Protein AF-A0A966M908-F1 (afdb_monomer_lite)

Radius of gyration: 26.31 Å; chains: 1; bounding box: 52×40×68 Å

Structure (mmCIF, N/CA/C/O backbone):
data_AF-A0A966M908-F1
#
_entry.id   AF-A0A966M908-F1
#
loop_
_atom_site.group_PDB
_atom_site.id
_atom_site.type_symbol
_atom_site.label_atom_id
_atom_site.label_alt_id
_atom_site.label_comp_id
_atom_site.label_asym_id
_atom_site.label_entity_id
_atom_site.label_seq_id
_atom_site.pdbx_PDB_ins_code
_atom_site.Cartn_x
_atom_site.Cartn_y
_atom_site.Cartn_z
_atom_site.occupancy
_atom_site.B_iso_or_equiv
_atom_site.auth_seq_id
_atom_site.auth_comp_id
_atom_site.auth_asym_id
_atom_site.auth_atom_id
_atom_site.pdbx_PDB_model_num
ATOM 1 N N . MET A 1 1 ? -25.553 16.121 -16.308 1.00 61.22 1 MET A N 1
ATOM 2 C CA . MET A 1 1 ? -24.655 15.000 -16.681 1.00 61.22 1 MET A CA 1
ATOM 3 C C . MET A 1 1 ? -23.732 15.288 -17.872 1.00 61.22 1 MET A C 1
ATOM 5 O O . MET A 1 1 ? -22.557 14.989 -17.756 1.00 61.22 1 MET A O 1
ATOM 9 N N . ARG A 1 2 ? -24.171 15.900 -18.988 1.00 63.06 2 ARG A N 1
ATOM 10 C CA . ARG A 1 2 ? -23.284 16.129 -20.159 1.00 63.06 2 ARG A CA 1
ATOM 11 C C . ARG A 1 2 ? -22.089 17.076 -19.930 1.00 63.06 2 ARG A C 1
ATOM 13 O O . ARG A 1 2 ? -21.052 16.879 -20.547 1.00 63.06 2 ARG A O 1
ATOM 20 N N . ARG A 1 3 ? -22.204 18.073 -19.040 1.00 75.62 3 ARG A N 1
ATOM 21 C CA . ARG A 1 3 ? -21.141 19.079 -18.816 1.00 75.62 3 ARG A CA 1
ATOM 22 C C . ARG A 1 3 ? -19.893 18.535 -18.104 1.00 75.62 3 ARG A C 1
ATOM 24 O O . ARG A 1 3 ? -18.818 19.078 -18.304 1.00 75.62 3 ARG A O 1
ATOM 31 N N . SER A 1 4 ? -20.019 17.471 -17.308 1.00 82.75 4 SER A N 1
ATOM 32 C CA . SER A 1 4 ? -18.897 16.880 -16.560 1.00 82.75 4 SER A CA 1
ATOM 33 C C . SER A 1 4 ? -18.227 15.707 -17.278 1.00 82.75 4 SER A C 1
ATOM 35 O O . SER A 1 4 ? -17.104 15.354 -16.941 1.00 82.75 4 SER A O 1
ATOM 37 N N . PHE A 1 5 ? -18.871 15.128 -18.293 1.00 91.12 5 PHE A N 1
ATOM 38 C CA . PHE A 1 5 ? -18.370 13.939 -18.985 1.00 91.12 5 PHE A CA 1
ATOM 39 C C . PHE A 1 5 ? -17.043 14.182 -19.720 1.00 91.12 5 PHE A C 1
ATOM 41 O O . PHE A 1 5 ? -16.099 13.413 -19.554 1.00 91.12 5 PHE A O 1
ATOM 48 N N . LEU A 1 6 ? -16.948 15.284 -20.476 1.00 92.75 6 LEU A N 1
ATOM 49 C CA . LEU A 1 6 ? -15.717 15.663 -21.178 1.00 92.75 6 LEU A CA 1
ATOM 50 C C . LEU A 1 6 ? -14.556 15.939 -20.201 1.00 92.75 6 LEU A C 1
ATOM 52 O O . LEU A 1 6 ? -13.509 15.316 -20.373 1.00 92.75 6 LEU A O 1
ATOM 56 N N . PRO A 1 7 ? -14.719 16.769 -19.146 1.00 94.69 7 PRO A N 1
ATOM 57 C CA . PRO A 1 7 ? -13.681 16.941 -18.130 1.00 94.69 7 PRO A CA 1
ATOM 58 C C . PRO A 1 7 ? -13.197 15.628 -17.505 1.00 94.69 7 PRO A C 1
ATOM 60 O O . PRO A 1 7 ? -11.994 15.426 -17.376 1.00 94.69 7 PRO A O 1
ATOM 63 N N . ILE A 1 8 ? -14.111 14.715 -17.158 1.00 95.06 8 ILE A N 1
ATOM 64 C CA . ILE A 1 8 ? -13.757 13.433 -16.530 1.00 95.06 8 ILE A CA 1
ATOM 65 C C . ILE A 1 8 ? -12.886 12.586 -17.463 1.00 95.06 8 ILE A C 1
ATOM 67 O O . ILE A 1 8 ? -11.846 12.087 -17.040 1.00 95.06 8 ILE A O 1
ATOM 71 N N . ILE A 1 9 ? -13.271 12.450 -18.734 1.00 95.75 9 ILE A N 1
ATOM 72 C CA . ILE A 1 9 ? -12.488 11.677 -19.708 1.00 95.75 9 ILE A CA 1
ATOM 73 C C . ILE A 1 9 ? -11.111 12.298 -19.916 1.00 95.75 9 ILE A C 1
ATOM 75 O O . ILE A 1 9 ? -10.126 11.567 -19.951 1.00 95.75 9 ILE A O 1
ATOM 79 N N . VAL A 1 10 ? -11.025 13.627 -20.022 1.00 96.19 10 VAL A N 1
ATOM 80 C CA . VAL A 1 10 ? -9.744 14.326 -20.194 1.00 96.19 10 VAL A CA 1
ATOM 81 C C . VAL A 1 10 ? -8.821 14.064 -19.006 1.00 96.19 10 VAL A C 1
ATOM 83 O O . VAL A 1 10 ? -7.653 13.738 -19.205 1.00 96.19 10 VAL A O 1
ATOM 86 N N . VAL A 1 11 ? -9.340 14.138 -17.778 1.00 96.62 11 VAL A N 1
ATOM 87 C CA . VAL A 1 11 ? -8.558 13.841 -16.571 1.00 96.62 11 VAL A CA 1
ATOM 88 C C . VAL A 1 11 ? -8.099 12.384 -16.561 1.00 96.62 11 VAL A C 1
ATOM 90 O O . VAL A 1 11 ? -6.918 12.124 -16.345 1.00 96.62 11 VAL A O 1
ATOM 93 N N . ILE A 1 12 ? -8.990 11.430 -16.843 1.00 96.12 12 ILE A N 1
ATOM 94 C CA . ILE A 1 12 ? -8.642 10.001 -16.880 1.00 96.12 12 ILE A CA 1
ATOM 95 C C . ILE A 1 12 ? -7.587 9.725 -17.956 1.00 96.12 12 ILE A C 1
ATOM 97 O O . ILE A 1 12 ? -6.598 9.046 -17.685 1.00 96.12 12 ILE A O 1
ATOM 101 N N . ALA A 1 13 ? -7.761 10.270 -19.159 1.00 96.62 13 ALA A N 1
ATOM 102 C CA . ALA A 1 13 ? -6.802 10.128 -20.246 1.00 96.62 13 ALA A CA 1
ATOM 103 C C . ALA A 1 13 ? -5.442 10.737 -19.874 1.00 96.62 13 ALA A C 1
ATOM 105 O O . ALA A 1 13 ? -4.413 10.110 -20.113 1.00 96.62 13 ALA A O 1
ATOM 106 N N . GLY A 1 14 ? -5.433 11.908 -19.228 1.00 97.75 14 GLY A N 1
ATOM 107 C CA . GLY A 1 14 ? -4.218 12.541 -18.717 1.00 97.75 14 GLY A CA 1
ATOM 108 C C . GLY A 1 14 ? -3.500 11.679 -17.676 1.00 97.75 14 GLY A C 1
ATOM 109 O O . GLY A 1 14 ? -2.297 11.458 -17.787 1.00 97.75 14 GLY A O 1
ATOM 110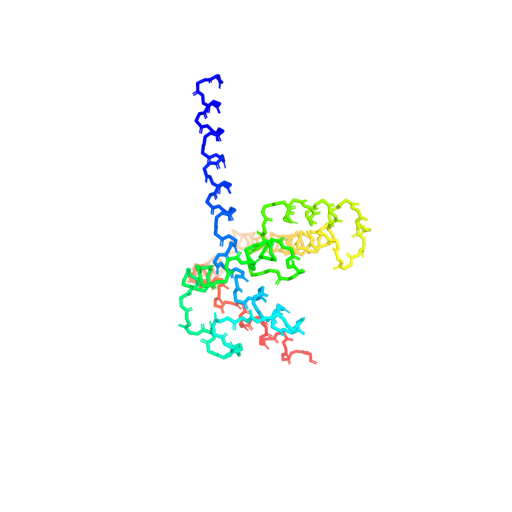 N N . LEU A 1 15 ? -4.235 11.121 -16.710 1.00 96.75 15 LEU A N 1
ATOM 111 C CA . LEU A 1 15 ? -3.677 10.219 -15.698 1.00 96.75 15 LEU A CA 1
ATOM 112 C C . LEU A 1 15 ? -3.096 8.947 -16.323 1.00 96.75 15 LEU A C 1
ATOM 114 O O . LEU A 1 15 ? -1.986 8.545 -15.977 1.00 96.75 15 LEU A O 1
ATOM 118 N N . LEU A 1 16 ? -3.810 8.334 -17.270 1.00 97.00 16 LEU A N 1
ATOM 119 C CA . LEU A 1 16 ? -3.322 7.156 -17.986 1.00 97.00 16 LEU A CA 1
ATOM 120 C C . LEU A 1 16 ? -2.084 7.479 -18.824 1.00 97.00 16 LEU A C 1
ATOM 122 O O . LEU A 1 16 ? -1.139 6.695 -18.814 1.00 97.00 16 LEU A O 1
ATOM 126 N N . ALA A 1 17 ? -2.051 8.625 -19.505 1.00 96.75 17 ALA A N 1
ATOM 127 C CA . ALA A 1 17 ? -0.891 9.056 -20.280 1.00 96.75 17 ALA A CA 1
ATOM 128 C C . ALA A 1 17 ? 0.342 9.249 -19.386 1.00 96.75 17 ALA A C 1
ATOM 130 O O . ALA A 1 17 ? 1.414 8.730 -19.699 1.00 96.75 17 ALA A O 1
ATOM 131 N N . ILE A 1 18 ? 0.180 9.919 -18.239 1.00 97.31 18 ILE A N 1
ATOM 132 C CA . ILE A 1 18 ? 1.248 10.092 -17.244 1.00 97.31 18 ILE A CA 1
ATOM 133 C C . ILE A 1 18 ? 1.721 8.731 -16.720 1.00 97.31 18 ILE A C 1
ATOM 135 O O . ILE A 1 18 ? 2.924 8.492 -16.628 1.00 97.31 18 ILE A O 1
ATOM 139 N N . TRP A 1 19 ? 0.796 7.817 -16.421 1.00 97.19 19 TRP A N 1
ATOM 140 C CA . TRP A 1 19 ? 1.138 6.483 -15.934 1.00 97.19 19 TRP A CA 1
ATOM 141 C C . TRP A 1 19 ? 1.913 5.682 -16.989 1.00 97.19 19 TRP A C 1
ATOM 143 O O . TRP A 1 19 ? 2.996 5.179 -16.691 1.00 97.19 19 TRP A O 1
ATOM 153 N N . TYR A 1 20 ? 1.437 5.622 -18.236 1.00 96.31 20 TYR A N 1
ATOM 154 C CA . TYR A 1 20 ? 2.155 4.960 -19.332 1.00 96.31 20 TYR A CA 1
ATOM 155 C C . TYR A 1 20 ? 3.547 5.561 -19.560 1.00 96.31 20 TYR A C 1
ATOM 157 O O . TYR A 1 20 ? 4.507 4.813 -19.745 1.00 96.31 20 TYR A O 1
ATOM 165 N N . ALA A 1 21 ? 3.680 6.887 -19.492 1.00 95.75 21 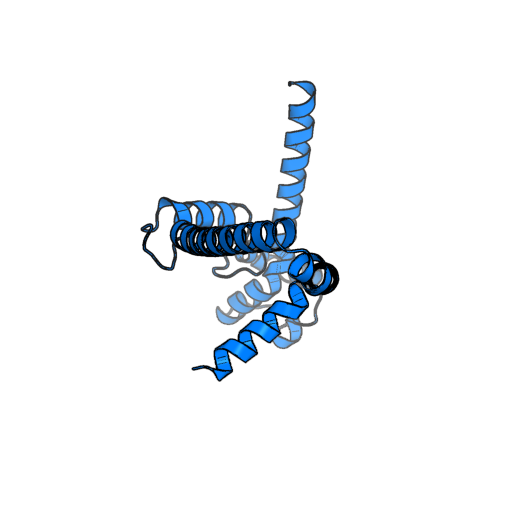ALA A N 1
ATOM 166 C CA . ALA A 1 21 ? 4.971 7.556 -19.613 1.00 95.75 21 ALA A CA 1
ATOM 167 C C . ALA A 1 21 ? 5.921 7.201 -18.456 1.00 95.75 21 ALA A C 1
ATOM 169 O O . ALA A 1 21 ? 7.110 6.990 -18.687 1.00 95.75 21 ALA A O 1
ATOM 170 N N . ALA A 1 22 ? 5.412 7.082 -17.226 1.00 96.38 22 ALA A N 1
ATOM 171 C CA . ALA A 1 22 ? 6.206 6.753 -16.041 1.00 96.38 22 ALA A CA 1
ATOM 172 C C . ALA A 1 22 ? 6.735 5.307 -16.032 1.00 96.38 22 ALA A C 1
ATOM 174 O O . ALA A 1 22 ? 7.797 5.052 -15.458 1.00 96.38 22 ALA A O 1
ATOM 175 N N . VAL A 1 23 ? 6.045 4.365 -16.691 1.00 96.62 23 VAL A N 1
ATOM 176 C CA . VAL A 1 23 ? 6.478 2.956 -16.793 1.00 96.62 23 VAL A CA 1
ATOM 177 C C . VAL A 1 23 ? 7.893 2.854 -17.363 1.00 96.62 23 VAL A C 1
ATOM 179 O O . VAL A 1 23 ? 8.724 2.129 -16.815 1.00 96.62 23 VAL A O 1
ATOM 182 N N . VAL A 1 24 ? 8.198 3.634 -18.402 1.00 95.88 24 VAL A N 1
ATOM 183 C CA . VAL A 1 24 ? 9.477 3.574 -19.121 1.00 95.88 24 VAL A CA 1
ATOM 184 C C . VAL A 1 24 ? 10.678 3.852 -18.197 1.00 95.88 24 VAL A C 1
ATOM 186 O O . VAL A 1 24 ? 11.477 2.939 -17.975 1.00 95.88 24 VAL A O 1
ATOM 189 N N . PRO A 1 25 ? 10.833 5.042 -17.581 1.00 95.88 25 PRO A N 1
ATOM 190 C CA . PRO A 1 25 ? 11.964 5.319 -16.696 1.00 95.88 25 PRO A CA 1
ATOM 191 C C . PRO A 1 25 ? 11.948 4.471 -15.415 1.00 95.88 25 PRO A C 1
ATOM 193 O O . PRO A 1 25 ? 13.010 4.123 -14.900 1.00 95.88 25 PRO A O 1
ATOM 196 N N . MET A 1 26 ? 10.780 4.099 -14.880 1.00 94.88 26 MET A N 1
ATOM 197 C CA . MET A 1 26 ? 10.726 3.325 -13.632 1.00 94.88 26 MET A CA 1
ATOM 198 C C . MET A 1 26 ? 11.163 1.867 -13.813 1.00 94.88 26 MET A C 1
ATOM 200 O O . MET A 1 26 ? 11.746 1.283 -12.892 1.00 94.88 26 MET A O 1
ATOM 204 N N . ASN A 1 27 ? 10.956 1.303 -15.005 1.00 96.69 27 ASN A N 1
ATOM 205 C CA . ASN A 1 27 ? 11.296 -0.084 -15.315 1.00 96.69 27 ASN A CA 1
ATOM 206 C C . ASN A 1 27 ? 12.593 -0.246 -16.127 1.00 96.69 27 ASN A C 1
ATOM 208 O O . ASN A 1 27 ? 13.123 -1.359 -16.177 1.00 96.69 27 ASN A O 1
ATOM 212 N N . ILE A 1 28 ? 13.159 0.825 -16.706 1.00 95.50 28 ILE A N 1
ATOM 213 C CA . ILE A 1 28 ? 14.327 0.746 -17.608 1.00 95.50 28 ILE A CA 1
ATOM 214 C C . ILE A 1 28 ? 15.509 -0.019 -17.003 1.00 95.50 28 ILE A C 1
ATOM 216 O O . ILE A 1 28 ? 16.102 -0.866 -17.657 1.00 95.50 28 ILE A O 1
ATOM 220 N N . LYS A 1 29 ? 15.828 0.185 -15.718 1.00 94.25 29 LYS A N 1
ATOM 221 C CA . LYS A 1 29 ? 16.960 -0.498 -15.062 1.00 94.25 29 LYS A CA 1
ATOM 222 C C . LYS A 1 29 ? 16.789 -2.022 -15.048 1.00 94.25 29 LYS A C 1
ATOM 224 O O . LYS A 1 29 ? 17.774 -2.754 -15.157 1.00 94.25 29 LYS A O 1
ATOM 229 N N . MET A 1 30 ? 15.553 -2.502 -14.919 1.00 93.50 30 MET A N 1
ATOM 230 C CA . MET A 1 30 ? 15.240 -3.931 -14.961 1.00 93.50 30 MET A CA 1
ATOM 231 C C . MET A 1 30 ? 15.262 -4.460 -16.391 1.00 93.50 30 MET A C 1
ATOM 233 O O . MET A 1 30 ? 15.912 -5.475 -16.623 1.00 93.50 30 MET A O 1
ATOM 237 N N . ALA A 1 31 ? 14.655 -3.733 -17.334 1.00 93.94 31 ALA A N 1
ATOM 238 C CA . ALA A 1 31 ? 14.683 -4.067 -18.758 1.00 93.94 31 ALA A CA 1
ATOM 239 C C . ALA A 1 31 ? 16.120 -4.197 -19.283 1.00 93.94 31 ALA A C 1
ATOM 241 O O . ALA A 1 31 ? 16.475 -5.219 -19.853 1.00 93.94 31 ALA A O 1
ATOM 242 N N . LEU A 1 32 ? 16.994 -3.242 -18.958 1.00 94.50 32 LEU A N 1
ATOM 243 C CA . LEU A 1 32 ? 18.409 -3.289 -19.329 1.00 94.50 32 LEU A CA 1
ATOM 244 C C . LEU A 1 32 ? 19.172 -4.443 -18.672 1.00 94.50 32 LEU A C 1
ATOM 246 O O . LEU A 1 32 ? 20.082 -4.998 -19.269 1.00 94.50 32 LEU A O 1
ATOM 250 N N . THR A 1 33 ? 18.808 -4.839 -17.449 1.00 93.31 33 THR A N 1
ATOM 251 C CA . THR A 1 33 ? 19.436 -6.009 -16.808 1.00 93.31 33 THR A CA 1
ATOM 252 C C . THR A 1 33 ? 18.995 -7.311 -17.468 1.00 93.31 33 THR A C 1
ATOM 254 O O . THR A 1 33 ? 19.797 -8.232 -17.575 1.00 93.31 33 THR A O 1
ATOM 257 N N . ALA A 1 34 ? 17.740 -7.399 -17.907 1.00 92.12 34 ALA A N 1
ATOM 258 C CA . ALA A 1 34 ? 17.254 -8.537 -18.676 1.00 92.12 34 ALA A CA 1
ATOM 259 C C . ALA A 1 34 ? 17.904 -8.586 -20.070 1.00 92.12 34 ALA A C 1
ATOM 261 O O . ALA A 1 34 ? 18.396 -9.639 -20.459 1.00 92.12 34 ALA A O 1
ATOM 262 N N . ALA A 1 35 ? 17.995 -7.442 -20.756 1.00 92.88 35 ALA A N 1
ATOM 263 C CA . ALA A 1 35 ? 18.623 -7.313 -22.069 1.00 92.88 35 ALA A CA 1
ATOM 264 C C . ALA A 1 35 ? 20.121 -7.669 -22.048 1.00 92.88 35 ALA A C 1
ATOM 266 O O . ALA A 1 35 ? 20.602 -8.409 -22.902 1.00 92.88 35 ALA A O 1
ATOM 267 N N . GLU A 1 36 ? 20.859 -7.212 -21.032 1.00 92.75 36 GLU A N 1
ATOM 268 C CA . GLU A 1 36 ? 22.270 -7.580 -20.854 1.00 92.75 36 GLU A CA 1
ATOM 269 C C . GLU A 1 36 ? 22.430 -9.095 -20.640 1.00 92.75 36 GLU A C 1
ATOM 271 O O . GLU A 1 36 ? 23.318 -9.719 -21.216 1.00 92.75 36 GLU A O 1
ATOM 276 N N . ARG A 1 37 ? 21.528 -9.721 -19.868 1.00 90.88 37 ARG A N 1
ATOM 277 C CA . ARG A 1 37 ? 21.523 -11.181 -19.665 1.00 90.88 37 ARG A CA 1
ATOM 278 C C . ARG A 1 37 ? 21.200 -11.961 -20.936 1.00 90.88 37 ARG A C 1
ATOM 280 O O . ARG A 1 37 ? 21.645 -13.097 -21.055 1.00 90.88 37 ARG A O 1
ATOM 287 N N . SER A 1 38 ? 20.451 -11.377 -21.868 1.00 90.62 38 SER A N 1
ATOM 288 C CA . SER A 1 38 ? 20.186 -11.969 -23.182 1.00 90.62 38 SER A CA 1
ATOM 289 C C . SER A 1 38 ? 21.262 -11.635 -24.223 1.00 90.62 38 SER A C 1
ATOM 291 O O . SER A 1 38 ? 21.051 -11.886 -25.406 1.00 90.62 38 SER A O 1
ATOM 293 N N . GLY A 1 39 ? 22.401 -11.062 -23.811 1.00 88.50 39 GLY A N 1
ATOM 294 C CA . GLY A 1 39 ? 23.536 -10.764 -24.689 1.00 88.50 39 GLY A CA 1
ATOM 295 C C . GLY A 1 39 ? 23.381 -9.496 -25.531 1.00 88.50 39 GLY A C 1
ATOM 296 O O . GLY A 1 39 ? 24.176 -9.271 -26.440 1.00 88.50 39 GLY A O 1
ATOM 297 N N . ILE A 1 40 ? 22.377 -8.660 -25.252 1.00 90.44 40 ILE A N 1
ATOM 298 C CA . ILE A 1 40 ? 22.194 -7.381 -25.944 1.00 90.44 40 ILE A CA 1
ATOM 299 C C . ILE A 1 40 ? 23.176 -6.364 -25.355 1.00 90.44 40 ILE A C 1
ATOM 301 O O . ILE A 1 40 ? 23.302 -6.241 -24.136 1.00 90.44 40 ILE A O 1
ATOM 305 N N . ALA A 1 41 ? 23.862 -5.615 -26.220 1.00 89.50 41 ALA A N 1
ATOM 306 C CA . ALA A 1 41 ? 24.761 -4.550 -25.793 1.00 89.50 41 ALA A CA 1
ATOM 307 C C . ALA A 1 41 ? 23.970 -3.427 -25.098 1.00 89.50 41 ALA A C 1
ATOM 309 O O . ALA A 1 41 ? 23.082 -2.813 -25.688 1.00 89.50 41 ALA A O 1
ATOM 310 N N . VAL A 1 42 ? 24.307 -3.157 -23.837 1.00 91.25 42 VAL A N 1
ATOM 311 C CA . VAL A 1 42 ? 23.678 -2.134 -22.990 1.00 91.25 42 VAL A CA 1
ATOM 312 C C . VAL A 1 42 ? 24.729 -1.110 -22.590 1.00 91.25 42 VAL A C 1
ATOM 314 O O . VAL A 1 42 ? 25.850 -1.473 -22.244 1.00 91.25 42 VAL A O 1
ATOM 317 N N . THR A 1 43 ? 24.363 0.171 -22.580 1.00 89.19 43 THR A N 1
ATOM 318 C CA . THR A 1 43 ? 25.245 1.247 -22.108 1.00 89.19 43 THR A CA 1
ATOM 319 C C . THR A 1 43 ? 24.631 1.955 -20.896 1.00 89.19 43 THR A C 1
ATOM 321 O O . THR A 1 43 ? 23.514 2.462 -21.001 1.00 89.19 43 THR A O 1
ATOM 324 N N . PRO A 1 44 ? 25.315 2.045 -19.739 1.00 88.00 44 PRO A N 1
ATOM 325 C CA . PRO A 1 44 ? 26.585 1.407 -19.386 1.00 88.00 44 PRO A CA 1
ATOM 326 C C . PRO A 1 44 ? 26.438 -0.097 -19.093 1.00 88.00 44 PRO A C 1
ATOM 328 O O . PRO A 1 44 ? 25.365 -0.567 -18.693 1.00 88.00 44 PRO A O 1
ATOM 331 N N . VAL A 1 45 ? 27.537 -0.831 -19.275 1.00 87.81 45 VAL A N 1
ATOM 332 C CA . VAL A 1 45 ? 27.626 -2.272 -19.002 1.00 87.81 45 VAL A CA 1
ATOM 333 C C . VAL A 1 45 ? 27.626 -2.500 -17.488 1.00 87.81 45 VAL A C 1
ATOM 335 O O . VAL A 1 45 ? 28.227 -1.749 -16.726 1.00 87.81 45 VAL A O 1
ATOM 338 N N . GLY A 1 46 ? 26.938 -3.540 -17.027 1.00 87.62 46 GLY A N 1
ATOM 339 C CA . GLY A 1 46 ? 26.890 -3.904 -15.620 1.00 87.62 46 GLY A CA 1
ATOM 340 C C . GLY A 1 46 ? 25.748 -3.255 -14.832 1.00 87.62 46 GLY A C 1
ATOM 341 O O . GLY A 1 46 ? 25.526 -2.042 -14.797 1.00 87.62 46 GLY A O 1
ATOM 342 N N . ALA A 1 47 ? 25.030 -4.094 -14.083 1.00 87.56 47 ALA A N 1
ATOM 343 C CA . ALA A 1 47 ? 23.900 -3.669 -13.254 1.00 87.56 47 ALA A CA 1
ATOM 344 C C . ALA A 1 47 ? 24.281 -2.716 -12.103 1.00 87.56 47 ALA A C 1
ATOM 346 O O . ALA A 1 47 ? 23.429 -1.962 -11.628 1.00 87.56 47 ALA A O 1
ATOM 347 N N . LYS A 1 48 ? 25.539 -2.748 -11.633 1.00 88.12 48 LYS A N 1
ATOM 348 C CA . LYS A 1 48 ? 26.031 -1.837 -10.584 1.00 88.12 48 LYS A CA 1
ATOM 349 C C . LYS A 1 48 ? 26.133 -0.405 -11.108 1.00 88.12 48 LYS A C 1
ATOM 351 O O . LYS A 1 48 ? 25.581 0.489 -10.482 1.00 88.12 48 LYS A O 1
ATOM 356 N N . GLU A 1 49 ? 26.722 -0.207 -12.284 1.00 88.38 49 GLU A N 1
ATOM 357 C CA . GLU A 1 49 ? 26.892 1.126 -12.877 1.00 88.38 49 GLU A CA 1
ATOM 358 C C . GLU A 1 49 ? 25.552 1.788 -13.217 1.00 88.38 49 GLU A C 1
ATOM 360 O O . GLU A 1 49 ? 25.388 2.996 -13.069 1.00 88.38 49 GLU A O 1
ATOM 365 N N . ARG A 1 50 ? 24.543 0.997 -13.604 1.00 90.69 50 ARG A N 1
ATOM 366 C CA . ARG A 1 50 ? 23.184 1.489 -13.894 1.00 90.69 50 ARG A CA 1
ATOM 367 C C . ARG A 1 50 ? 22.381 1.864 -12.644 1.00 90.69 50 ARG A C 1
ATOM 369 O O . ARG A 1 50 ? 21.359 2.547 -12.761 1.00 90.69 50 ARG A O 1
ATOM 376 N N . ARG A 1 51 ? 22.797 1.429 -11.448 1.00 87.19 51 ARG A N 1
ATOM 377 C CA . ARG A 1 51 ? 22.052 1.647 -10.197 1.00 87.19 51 ARG A CA 1
ATOM 378 C C . ARG A 1 51 ? 21.942 3.127 -9.852 1.00 87.19 51 ARG A C 1
ATOM 380 O O . ARG A 1 51 ? 20.827 3.585 -9.602 1.00 87.19 51 ARG A O 1
ATOM 387 N N . ASP A 1 52 ? 23.051 3.849 -9.942 1.00 87.81 52 ASP A N 1
ATOM 388 C CA . ASP A 1 52 ? 23.156 5.239 -9.480 1.00 87.81 52 ASP A CA 1
ATOM 389 C C . ASP A 1 52 ? 22.924 6.255 -10.610 1.00 87.81 52 ASP A C 1
ATOM 391 O O . ASP A 1 52 ? 22.845 7.460 -10.389 1.00 87.81 52 ASP A O 1
ATOM 395 N N . ARG A 1 53 ? 22.743 5.774 -11.846 1.00 90.12 53 ARG A N 1
ATOM 396 C CA . ARG A 1 53 ? 22.423 6.616 -13.003 1.00 90.12 53 ARG A CA 1
ATOM 397 C C . ARG A 1 53 ? 20.958 7.052 -13.009 1.00 90.12 53 ARG A C 1
ATOM 399 O O . ARG A 1 53 ? 20.056 6.326 -12.567 1.00 90.12 53 ARG A O 1
ATOM 406 N N . SER A 1 54 ? 20.728 8.233 -13.585 1.00 93.12 54 SER A N 1
ATOM 407 C CA . SER A 1 54 ? 19.388 8.751 -13.865 1.00 93.12 54 SER A CA 1
ATOM 408 C C . SER A 1 54 ? 18.636 7.816 -14.812 1.00 93.12 54 SER A C 1
ATOM 410 O O . SER A 1 54 ? 19.166 7.392 -15.839 1.00 93.12 54 SER A O 1
ATOM 412 N N . ALA A 1 55 ? 17.382 7.517 -14.475 1.00 92.44 55 ALA A N 1
ATOM 413 C CA . ALA A 1 55 ? 16.521 6.668 -15.288 1.00 92.44 55 ALA A CA 1
ATOM 414 C C . ALA A 1 55 ? 16.281 7.249 -16.688 1.00 92.44 55 ALA A C 1
ATOM 416 O O . ALA A 1 55 ? 16.353 6.515 -17.666 1.00 92.44 55 ALA A O 1
ATOM 417 N N . MET A 1 56 ? 16.066 8.564 -16.796 1.00 93.75 56 MET A N 1
ATOM 418 C CA . MET A 1 56 ? 15.826 9.217 -18.088 1.00 93.75 56 MET A CA 1
ATOM 419 C C . MET A 1 56 ? 17.044 9.131 -19.006 1.00 93.75 56 MET A C 1
ATOM 421 O O . MET A 1 56 ? 16.908 8.858 -20.193 1.00 93.75 56 MET A O 1
ATOM 425 N N . LEU A 1 57 ? 18.245 9.283 -18.445 1.00 93.38 57 LEU A N 1
ATOM 426 C CA . LEU A 1 57 ? 19.485 9.157 -19.206 1.00 93.38 57 LEU A CA 1
ATOM 427 C C . LEU A 1 57 ? 19.658 7.733 -19.753 1.00 93.38 57 LEU A C 1
ATOM 429 O O . LEU A 1 57 ? 20.009 7.566 -20.916 1.00 93.38 57 LEU A O 1
ATOM 433 N N . LEU A 1 58 ? 19.328 6.712 -18.956 1.00 93.38 58 LEU A N 1
ATOM 434 C CA . LEU A 1 58 ? 19.353 5.317 -19.406 1.00 93.38 58 LEU A CA 1
ATOM 435 C C . LEU A 1 58 ? 18.336 5.036 -20.519 1.00 93.38 58 LEU A C 1
ATOM 437 O O . LEU A 1 58 ? 18.644 4.264 -21.423 1.00 93.38 58 LEU A O 1
ATOM 441 N N . VAL A 1 59 ? 17.154 5.661 -20.474 1.00 94.12 59 VAL A N 1
ATOM 442 C CA . VAL A 1 59 ? 16.135 5.542 -21.533 1.00 94.12 59 VAL A CA 1
ATOM 443 C C . VAL A 1 59 ? 16.647 6.133 -22.843 1.00 94.12 59 VAL A C 1
ATOM 445 O O . VAL A 1 59 ? 16.556 5.482 -23.880 1.00 94.12 59 VAL A O 1
ATOM 448 N N . VAL A 1 60 ? 17.221 7.338 -22.794 1.00 94.50 60 VAL A N 1
ATOM 449 C CA . VAL A 1 60 ? 17.763 8.017 -23.982 1.00 94.50 60 VAL A CA 1
ATOM 450 C C . VAL A 1 60 ? 18.947 7.247 -24.571 1.00 94.50 60 VAL A C 1
ATOM 452 O O . VAL A 1 60 ? 19.058 7.136 -25.786 1.00 94.50 60 VAL A O 1
ATOM 455 N N . GLN A 1 61 ? 19.813 6.677 -23.729 1.00 93.69 61 GLN A N 1
ATOM 456 C CA . GLN A 1 61 ? 20.971 5.896 -24.180 1.00 93.69 61 GLN A CA 1
ATOM 457 C C . GLN A 1 61 ? 20.607 4.507 -24.720 1.00 93.69 61 GLN A C 1
ATOM 459 O O . GLN A 1 61 ? 21.364 3.943 -25.502 1.00 93.69 61 GLN A O 1
ATOM 464 N N . ASN A 1 62 ? 19.467 3.943 -24.314 1.00 93.50 62 ASN A N 1
ATOM 465 C CA . ASN A 1 62 ? 19.066 2.576 -24.652 1.00 93.50 62 ASN A CA 1
ATOM 466 C C . ASN A 1 62 ? 17.616 2.547 -25.145 1.00 93.50 62 ASN A C 1
ATOM 468 O O . ASN A 1 62 ? 16.759 1.852 -24.594 1.00 93.50 62 ASN A O 1
ATOM 472 N N . THR A 1 63 ? 17.330 3.312 -26.198 1.00 93.12 63 THR A N 1
ATOM 473 C CA . THR A 1 63 ? 15.975 3.447 -26.757 1.00 93.12 63 THR A CA 1
ATOM 474 C C . THR A 1 63 ? 15.376 2.117 -27.222 1.00 93.12 63 THR A C 1
ATOM 476 O O . THR A 1 63 ? 14.158 1.945 -27.178 1.00 93.12 63 THR A O 1
ATOM 479 N N . PHE A 1 64 ? 16.213 1.142 -27.593 1.00 92.69 64 PHE A N 1
ATOM 480 C CA . PHE A 1 64 ? 15.773 -0.206 -27.964 1.00 92.69 64 PHE A CA 1
ATOM 481 C C . PHE A 1 64 ? 15.008 -0.917 -26.833 1.00 92.69 64 PHE A C 1
ATOM 483 O O . PHE A 1 64 ? 14.051 -1.637 -27.105 1.00 92.69 64 PHE A O 1
ATOM 490 N N . ALA A 1 65 ? 15.369 -0.663 -25.570 1.00 92.94 65 ALA A N 1
ATOM 491 C CA . ALA A 1 65 ? 14.805 -1.347 -24.407 1.00 92.94 65 ALA A CA 1
ATOM 492 C C . ALA A 1 65 ? 13.462 -0.758 -23.940 1.00 92.94 65 ALA A C 1
ATOM 494 O O . ALA A 1 65 ? 12.856 -1.277 -23.003 1.00 92.94 65 ALA A O 1
ATOM 495 N N . ILE A 1 66 ? 12.973 0.324 -24.567 1.00 93.88 66 ILE A N 1
ATOM 496 C CA . ILE A 1 66 ? 11.713 0.982 -24.179 1.00 93.88 66 ILE A CA 1
ATOM 497 C C . ILE A 1 66 ? 10.541 0.001 -24.260 1.00 93.88 66 ILE A C 1
ATOM 499 O O . ILE A 1 66 ? 9.715 -0.037 -23.351 1.00 93.88 66 ILE A O 1
ATOM 503 N N . LYS A 1 67 ? 10.474 -0.825 -25.309 1.00 93.44 67 LYS A N 1
ATOM 504 C CA . LYS A 1 67 ? 9.393 -1.810 -25.471 1.00 93.44 67 LYS A CA 1
ATOM 505 C C . LYS A 1 67 ? 9.411 -2.856 -24.354 1.00 93.44 67 LYS A C 1
ATOM 507 O O . LYS A 1 67 ? 8.362 -3.165 -23.792 1.00 93.44 67 LYS A O 1
ATOM 512 N N . ASP A 1 68 ? 10.599 -3.303 -23.962 1.00 92.69 68 ASP A N 1
ATOM 513 C CA . ASP A 1 68 ? 10.778 -4.319 -22.922 1.00 92.69 68 ASP A CA 1
ATOM 514 C C . ASP A 1 68 ? 10.316 -3.828 -21.545 1.00 92.69 68 ASP A C 1
ATOM 516 O O . ASP A 1 68 ? 9.884 -4.629 -20.716 1.00 92.69 68 ASP A O 1
ATOM 520 N N . THR A 1 69 ? 10.321 -2.510 -21.300 1.00 93.31 69 THR A N 1
ATOM 521 C CA . THR A 1 69 ? 9.825 -1.932 -20.035 1.00 93.31 69 THR A CA 1
ATOM 522 C C . THR A 1 69 ? 8.348 -2.226 -19.758 1.00 93.31 69 THR A C 1
ATOM 524 O O . THR A 1 69 ? 7.948 -2.236 -18.589 1.00 93.31 69 THR A O 1
ATOM 527 N N . PHE A 1 70 ? 7.560 -2.502 -20.803 1.00 94.44 70 PHE A N 1
ATOM 528 C CA . PHE A 1 70 ? 6.138 -2.843 -20.714 1.00 94.44 70 PHE A CA 1
ATOM 529 C C . PHE A 1 70 ? 5.876 -4.353 -20.622 1.00 94.44 70 PHE A C 1
ATOM 531 O O . PHE A 1 70 ? 4.762 -4.746 -20.293 1.00 94.44 70 PHE A O 1
ATOM 538 N N . ALA A 1 71 ? 6.876 -5.195 -20.897 1.00 92.12 71 ALA A N 1
ATOM 539 C CA . ALA A 1 71 ? 6.725 -6.650 -21.004 1.00 92.12 71 ALA A CA 1
ATOM 540 C C . ALA A 1 71 ? 7.418 -7.429 -19.870 1.00 92.12 71 ALA A C 1
ATOM 542 O O . ALA A 1 71 ? 7.494 -8.655 -19.910 1.00 92.12 71 ALA A O 1
ATOM 543 N N . LEU A 1 72 ? 7.928 -6.738 -18.845 1.00 90.94 72 LEU A N 1
ATOM 544 C CA . LEU A 1 72 ? 8.558 -7.388 -17.695 1.00 90.94 72 LEU A CA 1
ATOM 545 C C . LEU A 1 72 ? 7.551 -8.251 -16.921 1.00 90.94 72 LEU A C 1
ATOM 547 O O . LEU A 1 72 ? 6.435 -7.812 -16.653 1.00 90.94 72 LEU A O 1
ATOM 551 N N . GLU A 1 73 ? 7.985 -9.432 -16.470 1.00 87.06 73 GLU A N 1
ATOM 552 C CA . GLU A 1 73 ? 7.172 -10.318 -15.619 1.00 87.06 73 GLU A CA 1
ATOM 553 C C . GLU A 1 73 ? 6.944 -9.755 -14.208 1.00 87.06 73 GLU A C 1
ATOM 555 O O . GLU A 1 73 ? 5.908 -9.986 -13.589 1.00 87.06 73 GLU A O 1
ATOM 560 N N . ARG A 1 74 ? 7.936 -9.034 -13.669 1.00 87.50 74 ARG A N 1
ATOM 561 C CA . ARG A 1 74 ? 7.897 -8.424 -12.328 1.00 87.50 74 ARG A CA 1
ATOM 562 C C . ARG A 1 74 ? 8.358 -6.967 -12.391 1.00 87.50 74 ARG A C 1
ATOM 564 O O . ARG A 1 74 ? 9.451 -6.662 -11.915 1.00 87.50 74 ARG A O 1
ATOM 571 N N . PRO A 1 75 ? 7.589 -6.076 -13.036 1.00 91.81 75 PRO A N 1
ATOM 572 C CA . PRO A 1 75 ? 7.955 -4.672 -13.158 1.00 91.81 75 PRO A CA 1
ATOM 573 C C . PRO A 1 75 ? 7.921 -3.979 -11.791 1.00 91.81 75 PRO A C 1
ATOM 575 O O . PRO A 1 75 ? 7.167 -4.372 -10.902 1.00 91.81 75 PRO A O 1
ATOM 578 N N . ARG A 1 76 ? 8.706 -2.907 -11.629 1.00 92.12 76 ARG A N 1
ATOM 579 C CA . ARG A 1 76 ? 8.592 -2.023 -10.454 1.00 92.12 76 ARG A CA 1
ATOM 580 C C . ARG A 1 76 ? 7.301 -1.224 -10.504 1.00 92.12 76 ARG A C 1
ATOM 582 O O . ARG A 1 76 ? 6.612 -1.119 -9.497 1.00 92.12 76 ARG A O 1
ATOM 589 N N . LEU A 1 77 ? 6.992 -0.672 -11.676 1.00 94.31 77 LEU A N 1
ATOM 590 C CA . LEU A 1 77 ? 5.718 -0.029 -11.964 1.00 94.31 77 LEU A CA 1
ATOM 591 C C . LEU A 1 77 ? 4.994 -0.842 -13.047 1.00 94.31 77 LEU A C 1
ATOM 593 O O . LEU A 1 77 ? 5.413 -0.788 -14.207 1.00 94.31 77 LEU A O 1
ATOM 597 N N . PRO A 1 78 ? 3.947 -1.614 -12.709 1.00 94.12 78 PRO A N 1
ATOM 598 C CA . PRO A 1 78 ? 3.170 -2.333 -13.710 1.00 94.12 78 PRO A CA 1
ATOM 599 C C . PRO A 1 78 ? 2.425 -1.349 -14.614 1.00 94.12 78 PRO A C 1
ATOM 601 O O . PRO A 1 78 ? 1.892 -0.335 -14.152 1.00 94.12 78 PRO A O 1
ATOM 604 N N . ALA A 1 79 ? 2.391 -1.646 -15.911 1.00 94.94 79 ALA A N 1
ATOM 605 C CA . ALA A 1 79 ? 1.645 -0.843 -16.867 1.00 94.94 79 ALA A CA 1
ATOM 606 C C . ALA A 1 79 ? 0.128 -1.003 -16.652 1.00 94.94 79 ALA A C 1
ATOM 608 O O . ALA A 1 79 ? -0.316 -2.071 -16.217 1.00 94.94 79 ALA A O 1
ATOM 609 N N . PRO A 1 80 ? -0.695 0.005 -17.004 1.00 94.56 80 PRO A N 1
ATOM 610 C CA . PRO A 1 80 ? -2.142 -0.044 -16.777 1.00 94.56 80 PRO A CA 1
ATOM 611 C C . PRO A 1 80 ? -2.817 -1.314 -17.314 1.00 94.56 80 PRO A C 1
ATOM 613 O O . PRO A 1 80 ? -3.638 -1.923 -16.631 1.00 94.56 80 PRO A O 1
ATOM 616 N N . HIS A 1 81 ? -2.435 -1.765 -18.513 1.00 93.38 81 HIS A N 1
ATOM 617 C CA . HIS A 1 81 ? -2.973 -2.993 -19.107 1.00 93.38 81 HIS A CA 1
ATOM 618 C C . HIS A 1 81 ? -2.521 -4.266 -18.373 1.00 93.38 81 HIS A C 1
ATOM 620 O O . HIS A 1 81 ? -3.293 -5.220 -18.290 1.00 93.38 81 HIS A O 1
ATOM 626 N N . GLN A 1 82 ? -1.306 -4.291 -17.810 1.00 92.81 82 GLN A N 1
ATOM 627 C CA . GLN A 1 82 ? -0.825 -5.414 -16.997 1.00 92.81 82 GLN A CA 1
ATOM 628 C C . GLN A 1 82 ? -1.622 -5.506 -15.695 1.00 92.81 82 GLN A C 1
ATOM 630 O O . GLN A 1 82 ? -2.017 -6.599 -15.299 1.00 92.81 82 GLN A O 1
ATOM 635 N N . VAL A 1 83 ? -1.925 -4.362 -15.068 1.00 93.00 83 VAL A N 1
ATOM 636 C CA . VAL A 1 83 ? -2.796 -4.309 -13.885 1.00 93.00 83 VAL A CA 1
ATOM 637 C C . VAL A 1 83 ? -4.198 -4.798 -14.228 1.00 93.00 83 VAL A C 1
ATOM 639 O O . VAL A 1 83 ? -4.716 -5.661 -13.530 1.00 93.00 83 VAL A O 1
ATOM 642 N N . ALA A 1 84 ? -4.798 -4.309 -15.317 1.00 92.94 84 ALA A N 1
ATOM 643 C CA . ALA A 1 84 ? -6.124 -4.755 -15.747 1.00 92.94 84 ALA A CA 1
ATOM 644 C C . ALA A 1 84 ? -6.165 -6.273 -16.006 1.00 92.94 84 ALA A C 1
ATOM 646 O O . ALA A 1 84 ? -7.075 -6.963 -15.547 1.00 92.94 84 ALA A O 1
ATOM 647 N N . THR A 1 85 ? -5.140 -6.797 -16.683 1.00 91.69 85 THR A N 1
ATOM 648 C CA . THR A 1 85 ? -5.010 -8.228 -16.984 1.00 91.69 85 THR A CA 1
ATOM 649 C C . THR A 1 85 ? -4.839 -9.056 -15.711 1.00 91.69 85 THR A C 1
ATOM 651 O O . THR A 1 85 ? -5.531 -10.058 -15.540 1.00 91.69 85 THR A O 1
ATOM 654 N N . GLU A 1 86 ? -3.968 -8.647 -14.783 1.00 90.69 86 GLU A N 1
ATOM 655 C CA . GLU A 1 86 ? -3.768 -9.388 -13.532 1.00 90.69 86 GLU A CA 1
ATOM 656 C C . GLU A 1 86 ? -4.982 -9.283 -12.606 1.00 90.69 86 GLU A C 1
ATOM 658 O O . GLU A 1 86 ? -5.331 -10.274 -11.970 1.00 90.69 86 GLU A O 1
ATOM 663 N N . LEU A 1 87 ? -5.678 -8.143 -12.555 1.00 91.62 87 LEU A N 1
ATOM 664 C CA . LEU A 1 87 ? -6.931 -8.010 -11.806 1.00 91.62 87 LEU A CA 1
ATOM 665 C C . LEU A 1 87 ? -7.982 -8.988 -12.326 1.00 91.62 87 LEU A C 1
ATOM 667 O O . LEU A 1 87 ? -8.572 -9.725 -11.536 1.00 91.62 87 LEU A O 1
ATOM 671 N N . TRP A 1 88 ? -8.171 -9.059 -13.645 1.00 92.06 88 TRP A N 1
ATOM 672 C CA . TRP A 1 88 ? -9.100 -10.011 -14.249 1.00 92.06 88 TRP A CA 1
ATOM 673 C C . TRP A 1 88 ? -8.682 -11.461 -13.975 1.00 92.06 88 TRP A C 1
ATOM 675 O O . TRP A 1 88 ? -9.471 -12.270 -13.485 1.00 92.06 88 TRP A O 1
ATOM 685 N N . ASN A 1 89 ? -7.411 -11.788 -14.210 1.00 89.69 89 ASN A N 1
ATOM 686 C CA . ASN A 1 89 ? -6.896 -13.140 -14.028 1.00 89.69 89 ASN A CA 1
ATOM 687 C C . ASN A 1 89 ? -6.965 -13.607 -12.571 1.00 89.69 89 ASN A C 1
ATOM 689 O O . ASN A 1 89 ? -7.366 -14.738 -12.300 1.00 89.69 89 ASN A O 1
ATOM 693 N N . SER A 1 90 ? -6.563 -12.757 -11.629 1.00 88.12 90 SER A N 1
ATOM 694 C CA . SER A 1 90 ? -6.531 -13.083 -10.201 1.00 88.12 90 SER A CA 1
ATOM 695 C C . SER A 1 90 ? -7.915 -13.109 -9.557 1.00 88.12 90 SER A C 1
ATOM 697 O O . SER A 1 90 ? -8.107 -13.846 -8.588 1.00 88.12 90 SER A O 1
ATOM 699 N N . THR A 1 91 ? -8.874 -12.354 -10.094 1.00 89.12 91 THR A N 1
ATOM 700 C CA . THR A 1 91 ? -10.237 -12.287 -9.553 1.00 89.12 91 THR A CA 1
ATOM 701 C C . THR A 1 91 ? -11.145 -13.353 -10.160 1.00 89.12 91 THR A C 1
ATOM 703 O O . THR A 1 91 ? -11.862 -14.017 -9.420 1.00 89.12 91 THR A O 1
ATOM 706 N N . ILE A 1 92 ? -11.102 -13.539 -11.484 1.00 89.81 92 ILE A N 1
ATOM 707 C CA . ILE A 1 92 ? -12.079 -14.360 -12.220 1.00 89.81 92 ILE A CA 1
ATOM 708 C C . ILE A 1 92 ? -11.480 -15.688 -12.684 1.00 89.81 92 ILE A C 1
ATOM 710 O O . ILE A 1 92 ? -12.066 -16.742 -12.451 1.00 89.81 92 ILE A O 1
ATOM 714 N N . ASN A 1 93 ? -10.307 -15.669 -13.323 1.00 85.62 93 AS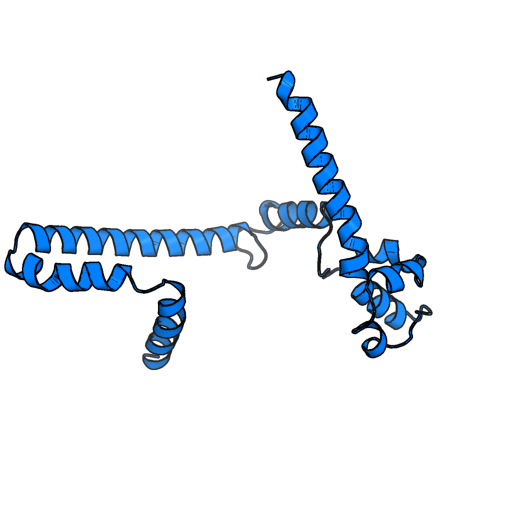N A N 1
ATOM 715 C CA . ASN A 1 93 ? -9.762 -16.873 -13.969 1.00 85.62 93 ASN A CA 1
ATOM 716 C C . ASN A 1 93 ? -9.108 -17.859 -12.985 1.00 85.62 93 ASN A C 1
ATOM 718 O O . ASN A 1 93 ? -8.917 -19.033 -13.306 1.00 85.62 93 ASN A O 1
ATOM 722 N N . LYS A 1 94 ? -8.734 -17.406 -11.784 1.00 86.38 94 LYS A N 1
ATOM 723 C CA . LYS A 1 94 ? -8.177 -18.270 -10.736 1.00 86.38 94 LYS A CA 1
ATOM 724 C C . LYS A 1 94 ? -9.288 -18.783 -9.823 1.00 86.38 94 LYS A C 1
ATOM 726 O O . LYS A 1 94 ? -10.173 -18.037 -9.423 1.00 86.38 94 LYS A O 1
ATOM 731 N N . LYS A 1 95 ? -9.183 -20.055 -9.417 1.00 86.75 95 LYS A N 1
ATOM 732 C CA . LYS A 1 95 ? -10.080 -20.654 -8.413 1.00 86.75 95 LYS A CA 1
ATOM 733 C C . LYS A 1 95 ? -10.116 -19.789 -7.149 1.00 86.75 95 LYS A C 1
ATOM 735 O O . LYS A 1 95 ? -9.056 -19.421 -6.645 1.00 86.75 95 LYS A O 1
ATOM 740 N N . ILE A 1 96 ? -11.312 -19.561 -6.606 1.00 86.38 96 ILE A N 1
ATOM 741 C CA . ILE A 1 96 ? -11.548 -18.736 -5.405 1.00 86.38 96 ILE A CA 1
ATOM 742 C C . ILE A 1 96 ? -10.752 -19.239 -4.192 1.00 86.38 96 ILE A C 1
ATOM 744 O O . ILE A 1 96 ? -10.337 -18.450 -3.358 1.00 86.38 96 ILE A O 1
ATOM 748 N N . THR A 1 97 ? -10.483 -20.541 -4.100 1.00 86.25 97 THR A N 1
ATOM 749 C CA . THR A 1 97 ? -9.707 -21.151 -3.005 1.00 86.25 97 THR A CA 1
ATOM 750 C C . THR A 1 97 ? -8.191 -21.107 -3.219 1.00 86.25 97 THR A C 1
ATOM 752 O O . THR A 1 97 ? -7.424 -21.585 -2.385 1.00 86.25 97 THR A O 1
ATOM 755 N N . SER A 1 98 ? -7.723 -20.576 -4.350 1.00 87.69 98 SER A N 1
ATOM 756 C CA . SER A 1 98 ? -6.299 -20.528 -4.666 1.00 87.69 98 SER A CA 1
ATOM 757 C C . SER A 1 98 ? -5.595 -19.428 -3.880 1.00 87.69 98 SER A C 1
ATOM 759 O O . SER A 1 98 ? -6.023 -18.277 -3.895 1.00 87.69 98 SER A O 1
ATOM 761 N N . LYS A 1 99 ? -4.406 -19.739 -3.346 1.00 85.75 99 LYS A N 1
ATOM 762 C CA . LYS A 1 99 ? -3.476 -18.762 -2.742 1.00 85.75 99 LYS A CA 1
ATOM 763 C C . LYS A 1 99 ? -3.013 -17.659 -3.708 1.00 85.75 99 LYS A C 1
ATOM 765 O O . LYS A 1 99 ? -2.289 -16.762 -3.311 1.00 85.75 99 LYS A O 1
ATOM 770 N N . ARG A 1 100 ? -3.351 -17.759 -4.998 1.00 85.25 100 ARG A N 1
ATOM 771 C CA . ARG A 1 100 ? -3.053 -16.743 -6.020 1.00 85.25 100 ARG A CA 1
ATOM 772 C C . ARG A 1 100 ? -4.278 -15.908 -6.416 1.00 85.25 100 ARG A C 1
ATOM 774 O O . ARG A 1 100 ? -4.144 -15.077 -7.316 1.00 85.25 100 ARG A O 1
ATOM 781 N N . SER A 1 101 ? -5.452 -16.175 -5.836 1.00 90.75 101 SER A N 1
ATOM 782 C CA . SER A 1 101 ? -6.695 -15.451 -6.116 1.00 90.75 101 SER A CA 1
ATOM 783 C C . SER A 1 101 ? -6.815 -14.210 -5.236 1.00 90.75 101 SER A C 1
ATOM 785 O O . SER A 1 101 ? -6.562 -14.266 -4.032 1.00 90.75 101 SER A O 1
ATOM 787 N N . LEU A 1 102 ? -7.240 -13.094 -5.831 1.00 90.88 102 LEU A N 1
ATOM 788 C CA . LEU A 1 102 ? -7.499 -11.861 -5.090 1.00 90.88 102 LEU A CA 1
ATOM 789 C C . LEU A 1 102 ? -8.734 -12.003 -4.189 1.00 90.88 102 LEU A C 1
ATOM 791 O O . LEU A 1 102 ? -8.761 -11.455 -3.091 1.00 90.88 102 LEU A O 1
ATOM 795 N N . VAL A 1 103 ? -9.717 -12.803 -4.614 1.00 92.62 103 VAL A N 1
ATOM 796 C CA . VAL A 1 103 ? -10.937 -13.086 -3.842 1.00 92.62 103 VAL A CA 1
ATOM 797 C C . VAL A 1 103 ? -10.601 -13.841 -2.558 1.00 92.62 103 VAL A C 1
ATOM 799 O O . VAL A 1 103 ? -11.121 -13.500 -1.500 1.00 92.62 103 VAL A O 1
ATOM 802 N N . PHE A 1 104 ? -9.683 -14.812 -2.626 1.00 91.62 104 PHE A N 1
ATOM 803 C CA . PHE A 1 104 ? -9.215 -15.548 -1.450 1.00 91.62 104 PHE A CA 1
ATOM 804 C C . PHE A 1 104 ? -8.635 -14.614 -0.381 1.00 91.62 104 PHE A C 1
ATOM 806 O O . PHE A 1 104 ? -9.017 -14.672 0.785 1.00 91.62 104 PHE A O 1
ATOM 813 N N . HIS A 1 105 ? -7.725 -13.724 -0.784 1.00 92.69 105 HIS A N 1
ATOM 814 C CA . HIS A 1 105 ? -7.101 -12.772 0.133 1.00 92.69 105 HIS A CA 1
ATOM 815 C C . HIS A 1 105 ? -8.080 -11.705 0.621 1.00 92.69 105 HIS A C 1
ATOM 817 O O . HIS A 1 105 ? -8.066 -11.378 1.805 1.00 92.69 105 HIS A O 1
ATOM 823 N N . GLY A 1 106 ? -8.965 -11.222 -0.255 1.00 94.12 106 GLY A N 1
ATOM 824 C CA . GLY A 1 106 ? -10.051 -10.325 0.130 1.00 94.12 106 GLY A CA 1
ATOM 825 C C . GLY A 1 106 ? -10.937 -10.946 1.208 1.00 94.12 106 GLY A C 1
ATOM 826 O O . GLY A 1 106 ? -11.244 -10.283 2.196 1.00 94.12 106 GLY A O 1
ATOM 827 N N . TRP A 1 107 ? -11.264 -12.235 1.078 1.00 94.50 107 TRP A N 1
ATOM 828 C CA . TRP A 1 107 ? -12.004 -12.971 2.099 1.00 94.50 107 TRP A CA 1
ATOM 829 C C . TRP A 1 107 ? -11.233 -13.085 3.414 1.00 94.50 107 TRP A C 1
ATOM 831 O O . TRP A 1 107 ? -11.820 -12.816 4.451 1.00 94.50 107 TRP A O 1
ATOM 841 N N . ILE A 1 108 ? -9.936 -13.412 3.396 1.00 94.81 108 ILE A N 1
ATOM 842 C CA . ILE A 1 108 ? -9.125 -13.491 4.627 1.00 94.81 108 ILE A CA 1
ATOM 843 C C . ILE A 1 108 ? -9.107 -12.152 5.370 1.00 94.81 108 ILE A C 1
ATOM 845 O O . ILE A 1 108 ? -9.278 -12.122 6.591 1.00 94.81 108 ILE A O 1
ATOM 849 N N . THR A 1 109 ? -8.899 -11.044 4.653 1.00 95.69 109 THR A N 1
ATOM 850 C CA . THR A 1 109 ? -8.912 -9.708 5.260 1.00 95.69 109 THR A CA 1
ATOM 851 C C . THR A 1 109 ? -10.292 -9.405 5.826 1.00 95.69 109 THR A C 1
ATOM 853 O O . THR A 1 109 ? -10.402 -9.055 6.997 1.00 95.69 109 THR A O 1
ATOM 856 N N . LEU A 1 110 ? -11.346 -9.618 5.033 1.00 96.81 110 LEU A N 1
ATOM 857 C CA . LEU A 1 110 ? -12.718 -9.353 5.447 1.00 96.81 110 LEU A CA 1
ATOM 858 C C . LEU A 1 110 ? -13.124 -10.197 6.659 1.00 96.81 110 LEU A C 1
ATOM 860 O O . LEU A 1 110 ? -13.638 -9.650 7.628 1.00 96.81 110 LEU A O 1
ATOM 864 N N . SER A 1 111 ? -12.870 -11.506 6.640 1.00 97.50 111 SER A N 1
ATOM 865 C CA . SER A 1 111 ? -13.223 -12.411 7.734 1.00 97.50 111 SER A CA 1
ATOM 866 C C . SER A 1 111 ? -12.478 -12.054 9.016 1.00 97.50 111 SER A C 1
ATOM 868 O O . SER A 1 111 ? -13.079 -12.052 10.086 1.00 97.50 111 SER A O 1
ATOM 870 N N . SER A 1 112 ? -11.192 -11.697 8.914 1.00 96.19 112 SER A N 1
ATOM 871 C CA . SER A 1 112 ? -10.399 -11.257 10.067 1.00 96.19 112 SER A CA 1
ATOM 872 C C . SER A 1 112 ? -10.923 -9.936 10.637 1.00 96.19 112 SER A C 1
ATOM 874 O O . SER A 1 112 ? -11.076 -9.808 11.850 1.00 96.19 112 SER A O 1
ATOM 876 N N . THR A 1 113 ? -11.264 -8.970 9.776 1.00 96.81 113 THR A N 1
ATOM 877 C CA . THR A 1 113 ? -11.862 -7.695 10.196 1.00 96.81 113 THR A CA 1
ATOM 878 C C . THR A 1 113 ? -13.233 -7.898 10.832 1.00 96.81 113 THR A C 1
ATOM 880 O O . THR A 1 113 ? -13.499 -7.308 11.873 1.00 96.81 113 THR A O 1
ATOM 883 N N . LEU A 1 114 ? -14.091 -8.743 10.255 1.00 98.19 114 LEU A N 1
ATOM 884 C CA . LEU A 1 114 ? -15.423 -9.025 10.791 1.00 98.19 114 LEU A CA 1
ATOM 885 C C . LEU A 1 114 ? -15.356 -9.725 12.147 1.00 98.19 114 LEU A C 1
ATOM 887 O O . LEU A 1 114 ? -16.101 -9.359 13.051 1.00 98.19 114 LEU A O 1
ATOM 891 N N . LEU A 1 115 ? -14.450 -10.691 12.310 1.00 97.88 115 LEU A N 1
ATOM 892 C CA . LEU A 1 115 ? -14.244 -11.356 13.593 1.00 97.88 115 LEU A CA 1
ATOM 893 C C . LEU A 1 115 ? -13.737 -10.367 14.652 1.00 97.88 115 LEU A C 1
ATOM 895 O O . LEU A 1 115 ? -14.297 -10.297 15.744 1.00 97.88 115 LEU A O 1
ATOM 899 N N . GLY A 1 116 ? -12.720 -9.566 14.315 1.00 96.50 116 GLY A N 1
ATOM 900 C CA . GLY A 1 116 ? -12.198 -8.527 15.204 1.00 96.50 116 GLY A CA 1
ATOM 901 C C . GLY A 1 116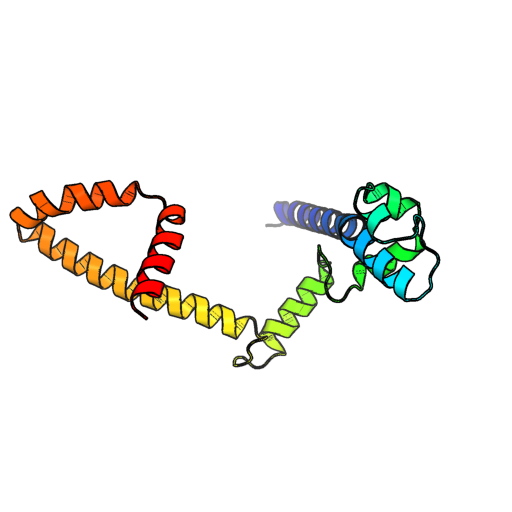 ? -13.256 -7.483 15.570 1.00 96.50 116 GLY A C 1
ATOM 902 O O . GLY A 1 116 ? -13.356 -7.096 16.731 1.00 96.50 116 GLY A O 1
ATOM 903 N N . PHE A 1 117 ? -14.091 -7.081 14.610 1.00 97.56 117 PHE A N 1
ATOM 904 C CA . PHE A 1 117 ? -15.222 -6.185 14.835 1.00 97.56 117 PHE A CA 1
ATOM 905 C C . PHE A 1 117 ? -16.259 -6.812 15.768 1.00 97.56 117 PHE A C 1
ATOM 907 O O . PHE A 1 117 ? -16.634 -6.189 16.751 1.00 97.56 117 PHE A O 1
ATOM 914 N N . ALA A 1 118 ? -16.677 -8.056 15.524 1.00 98.38 118 ALA A N 1
ATOM 915 C CA . ALA A 1 118 ? -17.656 -8.740 16.365 1.00 98.38 118 ALA A CA 1
ATOM 916 C C . ALA A 1 118 ? -17.179 -8.857 17.822 1.00 98.38 118 ALA A C 1
ATOM 918 O O . ALA A 1 118 ? -17.930 -8.544 18.746 1.00 98.38 118 ALA A O 1
ATOM 919 N N . ILE A 1 119 ? -15.914 -9.241 18.028 1.00 98.00 119 ILE A N 1
ATOM 920 C CA . ILE A 1 119 ? -15.305 -9.319 19.362 1.00 98.00 119 ILE A CA 1
ATOM 921 C C . ILE A 1 119 ? -15.202 -7.923 19.988 1.00 98.00 119 ILE A C 1
ATOM 923 O O . ILE A 1 119 ? -15.624 -7.731 21.126 1.00 98.00 119 ILE A O 1
ATOM 927 N N . GLY A 1 120 ? -14.678 -6.939 19.252 1.00 96.88 120 GLY A N 1
ATOM 928 C CA . GLY A 1 120 ? -14.497 -5.572 19.740 1.00 96.88 120 GLY A CA 1
ATOM 929 C C . GLY A 1 120 ? -15.816 -4.896 20.113 1.00 96.88 120 GLY A C 1
ATOM 930 O O . GLY A 1 120 ? -15.921 -4.301 21.181 1.00 96.88 120 GLY A O 1
ATOM 931 N N . THR A 1 121 ? -16.847 -5.040 19.282 1.00 98.06 121 THR A N 1
ATOM 932 C CA . THR A 1 121 ? -18.197 -4.545 19.566 1.00 98.06 121 THR A CA 1
ATOM 933 C C . THR A 1 121 ? -18.812 -5.272 20.755 1.00 98.06 121 THR A C 1
ATOM 935 O O . THR A 1 121 ? -19.354 -4.613 21.635 1.00 98.06 121 THR A O 1
ATOM 938 N N . GLY A 1 122 ? -18.696 -6.602 20.830 1.00 98.44 122 GLY A N 1
ATOM 939 C CA . GLY A 1 122 ? -19.205 -7.373 21.965 1.00 98.44 122 GLY A CA 1
ATOM 940 C C . GLY A 1 122 ? -18.584 -6.930 23.291 1.00 98.44 122 GLY A C 1
ATOM 941 O O . GLY A 1 122 ? -19.301 -6.583 24.228 1.00 98.44 122 GLY A O 1
ATOM 942 N N . LEU A 1 123 ? -17.252 -6.859 23.353 1.00 97.38 123 LEU A N 1
ATOM 943 C CA . LEU A 1 123 ? -16.527 -6.389 24.536 1.00 97.38 123 LEU A CA 1
ATOM 944 C C . LEU A 1 123 ? -16.820 -4.917 24.847 1.00 97.38 123 LEU A C 1
ATOM 946 O O . LEU A 1 123 ? -17.002 -4.568 26.010 1.00 97.38 123 LEU A O 1
ATOM 950 N N . GLY A 1 124 ? -16.914 -4.065 23.826 1.00 95.94 124 GLY A N 1
ATOM 951 C CA . GLY A 1 124 ? -17.246 -2.650 23.983 1.00 95.94 124 GLY A CA 1
ATOM 952 C C . GLY A 1 124 ? -18.641 -2.433 24.568 1.00 95.94 124 GLY A C 1
ATOM 953 O O . GLY A 1 124 ? -18.797 -1.625 25.480 1.00 95.94 124 GLY A O 1
ATOM 954 N N . ILE A 1 125 ? -19.644 -3.189 24.107 1.00 97.81 125 ILE A N 1
ATOM 955 C CA . ILE A 1 125 ? -21.007 -3.146 24.656 1.00 97.81 125 ILE A CA 1
ATOM 956 C C . ILE A 1 125 ? -21.009 -3.616 26.112 1.00 97.81 125 ILE A C 1
ATOM 958 O O . ILE A 1 125 ? -21.579 -2.939 26.965 1.00 97.81 125 ILE A O 1
ATOM 962 N N . LEU A 1 126 ? -20.353 -4.740 26.418 1.00 97.19 126 LEU A N 1
ATOM 963 C CA . LEU A 1 126 ? -20.266 -5.250 27.790 1.00 97.19 126 LEU A CA 1
ATOM 964 C C . LEU A 1 126 ? -19.586 -4.246 28.728 1.00 97.19 126 LEU A C 1
ATOM 966 O O . LEU A 1 126 ? -20.071 -4.008 29.835 1.00 97.19 126 LEU A O 1
ATOM 970 N N . LEU A 1 127 ? -18.501 -3.617 28.272 1.00 95.31 127 LEU A N 1
ATOM 971 C CA . LEU A 1 127 ? -17.800 -2.589 29.031 1.00 95.31 127 LEU A CA 1
ATOM 972 C C . LEU A 1 127 ? -18.681 -1.355 29.258 1.00 95.31 127 LEU A C 1
ATOM 974 O O . LEU A 1 127 ? -18.734 -0.848 30.375 1.00 95.31 127 LEU A O 1
ATOM 978 N N . ALA A 1 128 ? -19.405 -0.906 28.230 1.00 95.38 128 ALA A N 1
ATOM 979 C CA . ALA A 1 128 ? -20.324 0.223 28.329 1.00 95.38 128 ALA A CA 1
ATOM 980 C C . ALA A 1 128 ? -21.456 -0.049 29.329 1.00 95.38 128 ALA A C 1
ATOM 982 O O . ALA A 1 128 ? -21.741 0.800 30.168 1.00 95.38 128 ALA A O 1
ATOM 983 N N . ILE A 1 129 ? -22.054 -1.246 29.299 1.00 97.19 129 ILE A N 1
ATOM 984 C CA . ILE A 1 129 ? -23.043 -1.672 30.300 1.00 97.19 129 ILE A CA 1
ATOM 985 C C . ILE A 1 129 ? -22.417 -1.611 31.700 1.00 97.19 129 ILE A C 1
ATOM 987 O O . ILE A 1 129 ? -22.997 -1.014 32.604 1.00 97.19 129 ILE A O 1
ATOM 991 N N . GLY A 1 130 ? -21.216 -2.165 31.883 1.00 95.88 130 GLY A N 1
ATOM 992 C CA . GLY A 1 130 ? -20.518 -2.129 33.169 1.00 95.88 130 GLY A CA 1
ATOM 993 C C . GLY A 1 130 ? -20.289 -0.707 33.694 1.00 95.88 130 GLY A C 1
ATOM 994 O O . GLY A 1 130 ? -20.587 -0.429 34.852 1.00 95.88 130 GLY A O 1
ATOM 995 N N . ILE A 1 131 ? -19.833 0.208 32.835 1.00 95.75 131 ILE A N 1
ATOM 996 C CA . ILE A 1 131 ? -19.632 1.626 33.173 1.00 95.75 131 ILE A CA 1
ATOM 997 C C . ILE A 1 131 ? -20.959 2.297 33.559 1.00 95.75 131 ILE A C 1
ATOM 999 O O . ILE A 1 131 ? -21.031 2.973 34.580 1.00 95.75 131 ILE A O 1
ATOM 1003 N N . VAL A 1 132 ? -22.029 2.073 32.788 1.00 96.19 132 VAL A N 1
ATOM 1004 C CA . VAL A 1 132 ? -23.336 2.713 33.018 1.00 96.19 132 VAL A CA 1
ATOM 1005 C C . VAL A 1 132 ? -23.992 2.243 34.319 1.00 96.19 132 VAL A C 1
ATOM 1007 O O . VAL A 1 132 ? -24.588 3.050 35.032 1.00 96.19 132 VAL A O 1
ATOM 1010 N N . TYR A 1 133 ? -23.891 0.953 34.650 1.00 97.00 133 TYR A N 1
ATOM 1011 C CA . TYR A 1 133 ? -24.566 0.386 35.822 1.00 97.00 133 TYR A CA 1
ATOM 1012 C C . TYR A 1 133 ? -23.712 0.387 37.100 1.00 97.00 133 TYR A C 1
ATOM 1014 O O . TYR A 1 133 ? -24.261 0.209 38.188 1.00 97.00 133 TYR A O 1
ATOM 1022 N N . ASN A 1 134 ? -22.395 0.606 37.014 1.00 96.31 134 ASN A N 1
ATOM 1023 C CA . ASN A 1 134 ? -21.500 0.596 38.171 1.00 96.31 134 ASN A CA 1
ATOM 1024 C C . ASN A 1 134 ? -20.639 1.869 38.243 1.00 96.31 134 ASN A C 1
ATOM 1026 O O . ASN A 1 134 ? -19.660 2.023 37.515 1.00 96.31 134 ASN A O 1
ATOM 1030 N N . ARG A 1 135 ? -20.935 2.737 39.224 1.00 93.31 135 ARG A N 1
ATOM 1031 C CA . ARG A 1 135 ? -20.168 3.971 39.488 1.00 93.31 135 ARG A CA 1
ATOM 1032 C C . ARG A 1 135 ? -18.676 3.723 39.737 1.00 93.31 135 ARG A C 1
ATOM 1034 O O . ARG A 1 135 ? -17.856 4.553 39.362 1.00 93.31 135 ARG A O 1
ATOM 1041 N N . ALA A 1 136 ? -18.306 2.595 40.347 1.00 94.94 136 ALA A N 1
ATOM 1042 C CA . ALA A 1 136 ? -16.900 2.251 40.547 1.00 94.94 136 ALA A CA 1
ATOM 1043 C C . ALA A 1 136 ? -16.200 1.924 39.218 1.00 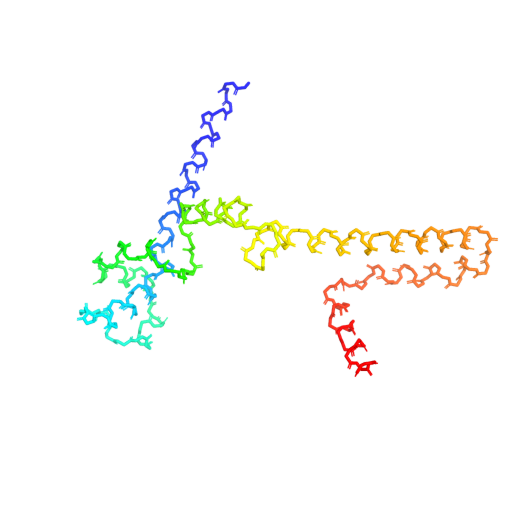94.94 136 ALA A C 1
ATOM 1045 O O . ALA A 1 136 ? -15.034 2.280 39.045 1.00 94.94 136 ALA A O 1
ATOM 1046 N N . MET A 1 137 ? -16.894 1.294 38.262 1.00 93.62 137 MET A N 1
ATOM 1047 C CA . MET A 1 137 ? -16.355 1.077 36.913 1.00 93.62 137 MET A CA 1
ATOM 1048 C C . MET A 1 137 ? -16.226 2.386 36.139 1.00 93.62 137 MET A C 1
ATOM 1050 O O . MET A 1 137 ? -15.194 2.595 35.517 1.00 93.62 137 MET A O 1
ATOM 1054 N N . ASP A 1 138 ? -17.214 3.278 36.213 1.00 95.00 138 ASP A N 1
ATOM 1055 C CA . ASP A 1 138 ? -17.133 4.603 35.586 1.00 95.00 138 ASP A CA 1
ATOM 1056 C C . ASP A 1 138 ? -15.890 5.375 36.056 1.00 95.00 138 ASP A C 1
ATOM 1058 O O . ASP A 1 138 ? -15.045 5.765 35.252 1.00 95.00 138 ASP A O 1
ATOM 1062 N N . MET A 1 139 ? -15.690 5.469 37.374 1.00 95.81 139 MET A N 1
ATOM 1063 C CA . MET A 1 139 ? -14.554 6.195 37.948 1.00 95.81 139 MET A CA 1
ATOM 1064 C C . MET A 1 139 ? -13.189 5.545 37.670 1.00 95.81 139 MET A C 1
ATOM 1066 O O . MET A 1 139 ? -12.188 6.255 37.583 1.00 95.81 139 MET A O 1
ATOM 1070 N N . SER A 1 140 ? -13.120 4.213 37.564 1.00 95.31 140 SER A N 1
ATOM 1071 C CA . SER A 1 140 ? -11.847 3.497 37.392 1.00 95.31 140 SER A CA 1
ATOM 1072 C C . SER A 1 140 ? -11.471 3.263 35.932 1.00 95.31 140 SER A C 1
ATOM 1074 O O . SER A 1 140 ? -10.298 3.386 35.596 1.00 95.31 140 SER A O 1
ATOM 1076 N N . VAL A 1 141 ? -12.427 2.951 35.055 1.00 94.75 141 VAL A N 1
ATOM 1077 C CA . VAL A 1 141 ? -12.171 2.548 33.662 1.00 94.75 141 VAL A CA 1
ATOM 1078 C C . VAL A 1 141 ? -12.100 3.748 32.719 1.00 94.75 141 VAL A C 1
ATOM 1080 O O . VAL A 1 141 ? -11.265 3.742 31.812 1.00 94.75 141 VAL A O 1
ATOM 1083 N N . MET A 1 142 ? -12.921 4.787 32.920 1.00 94.69 142 MET A N 1
ATOM 1084 C CA . MET A 1 142 ? -12.965 5.948 32.016 1.00 94.69 142 MET A CA 1
ATOM 1085 C C . MET A 1 142 ? -11.601 6.625 31.807 1.00 94.69 142 MET A C 1
ATOM 1087 O O . MET A 1 142 ? -11.257 6.884 30.650 1.00 94.69 142 MET A O 1
ATOM 1091 N N . PRO A 1 143 ? -10.770 6.861 32.847 1.00 93.94 143 PRO A N 1
ATOM 1092 C CA . PRO A 1 143 ? -9.446 7.451 32.652 1.00 93.94 143 PRO A CA 1
ATOM 1093 C C . PRO A 1 143 ? -8.550 6.616 31.727 1.00 93.94 143 PRO A C 1
ATOM 1095 O O . PRO A 1 143 ? -7.883 7.164 30.850 1.00 93.94 143 PRO A O 1
ATOM 1098 N N . TRP A 1 144 ? -8.571 5.286 31.872 1.00 94.25 144 TRP A N 1
ATOM 1099 C CA . TRP A 1 144 ? -7.800 4.377 31.019 1.00 94.25 144 TRP A CA 1
ATOM 1100 C C . TRP A 1 144 ? -8.342 4.317 29.594 1.00 94.25 144 TRP A C 1
ATOM 1102 O O . TRP A 1 144 ? -7.556 4.286 28.649 1.00 94.25 144 TRP A O 1
ATOM 1112 N N . ALA A 1 145 ? -9.666 4.340 29.427 1.00 92.44 145 ALA A N 1
ATOM 1113 C CA . ALA A 1 145 ? -10.299 4.368 28.113 1.00 92.44 145 ALA A CA 1
ATOM 1114 C C . ALA A 1 145 ? -9.923 5.638 27.332 1.00 92.44 145 ALA A C 1
ATOM 1116 O O . ALA A 1 145 ? -9.614 5.563 26.145 1.00 92.44 145 ALA A O 1
ATOM 1117 N N . ILE A 1 146 ? -9.885 6.794 28.001 1.00 93.38 146 ILE A N 1
ATOM 1118 C CA . ILE A 1 146 ? -9.438 8.058 27.397 1.00 93.38 146 ILE A CA 1
ATOM 1119 C C . ILE A 1 146 ? -7.942 7.988 27.072 1.00 93.38 146 ILE A C 1
ATOM 1121 O O . ILE A 1 146 ? -7.533 8.333 25.964 1.00 93.38 146 ILE A O 1
ATOM 1125 N N . ALA A 1 147 ? -7.119 7.494 28.002 1.00 95.19 147 ALA A N 1
ATOM 1126 C CA . ALA A 1 147 ? -5.684 7.351 27.779 1.00 95.19 147 ALA A CA 1
ATOM 1127 C C . ALA A 1 147 ? -5.374 6.440 26.578 1.00 95.19 147 ALA A C 1
ATOM 1129 O O . ALA A 1 147 ? -4.513 6.776 25.764 1.00 95.19 147 ALA A O 1
ATOM 1130 N N . SER A 1 148 ? -6.097 5.328 26.404 1.00 93.56 148 SER A N 1
ATOM 1131 C CA . SER A 1 148 ? -5.840 4.386 25.307 1.00 93.56 148 SER A CA 1
ATOM 1132 C C . SER A 1 148 ? -6.072 5.000 23.924 1.00 93.56 148 SER A C 1
ATOM 1134 O O . SER A 1 148 ? -5.418 4.592 22.968 1.00 93.56 148 SER A O 1
ATOM 1136 N N . GLN A 1 149 ? -6.965 5.987 23.800 1.00 93.75 149 GLN A N 1
ATOM 1137 C CA . GLN A 1 149 ? -7.243 6.676 22.532 1.00 93.75 149 GLN A CA 1
ATOM 1138 C C . GLN A 1 149 ? -6.064 7.526 22.047 1.00 93.75 149 GLN A C 1
ATOM 1140 O O . GLN A 1 149 ? -5.989 7.865 20.868 1.00 93.75 149 GLN A O 1
ATOM 1145 N N . THR A 1 150 ? -5.134 7.862 22.943 1.00 95.50 150 THR A N 1
ATOM 1146 C CA . THR A 1 150 ? -3.932 8.632 22.598 1.00 95.50 150 THR A CA 1
ATOM 1147 C C . THR A 1 150 ? -2.827 7.764 22.004 1.00 95.50 150 THR A C 1
ATOM 1149 O O . THR A 1 150 ? -1.922 8.287 21.354 1.00 95.50 150 THR A O 1
ATOM 1152 N N . ILE A 1 151 ? -2.896 6.441 22.196 1.00 93.69 151 ILE A N 1
ATOM 1153 C CA . ILE A 1 151 ? -1.878 5.515 21.710 1.00 93.69 151 ILE A CA 1
ATOM 1154 C C . ILE A 1 151 ? -2.113 5.270 20.212 1.00 93.69 151 ILE A C 1
ATOM 1156 O O . ILE A 1 151 ? -3.156 4.732 19.831 1.00 93.69 151 ILE A O 1
ATOM 1160 N N . PRO A 1 152 ? -1.151 5.607 19.332 1.00 93.00 152 PRO A N 1
ATOM 1161 C CA . PRO A 1 152 ? -1.306 5.372 17.905 1.00 93.00 152 PRO A CA 1
ATOM 1162 C C . PRO A 1 152 ? -1.377 3.878 17.596 1.00 93.00 152 PRO A C 1
ATOM 1164 O O . PRO A 1 152 ? -0.565 3.093 18.089 1.00 93.00 152 PRO A O 1
ATOM 1167 N N . ILE A 1 153 ? -2.262 3.488 16.677 1.00 91.31 153 ILE A N 1
ATOM 1168 C CA . ILE A 1 153 ? -2.382 2.087 16.245 1.00 91.31 153 ILE A CA 1
ATOM 1169 C C . ILE A 1 153 ? -1.052 1.512 15.723 1.00 91.31 153 ILE A C 1
ATOM 1171 O O . ILE A 1 153 ? -0.748 0.341 15.945 1.00 91.31 153 ILE A O 1
ATOM 1175 N N . LEU A 1 154 ? -0.215 2.356 15.103 1.00 92.69 154 LEU A N 1
ATOM 1176 C CA . LEU A 1 154 ? 1.106 1.976 14.597 1.00 92.69 154 LEU A CA 1
ATOM 1177 C C . LEU A 1 154 ? 2.065 1.532 15.718 1.00 92.69 154 LEU A C 1
ATOM 1179 O O . LEU A 1 154 ? 2.910 0.674 15.482 1.00 92.69 154 LEU A O 1
ATOM 1183 N N . ALA A 1 155 ? 1.921 2.080 16.930 1.00 92.38 155 ALA A N 1
ATOM 1184 C CA . ALA A 1 155 ? 2.739 1.712 18.086 1.00 92.38 155 ALA A CA 1
ATOM 1185 C C . ALA A 1 155 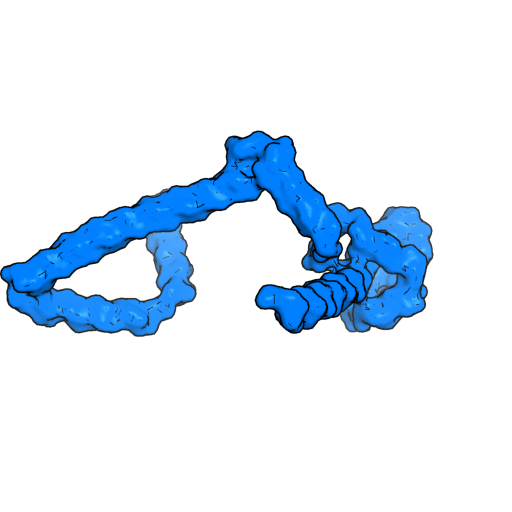? 2.296 0.380 18.716 1.00 92.38 155 ALA A C 1
ATOM 1187 O O . ALA A 1 155 ? 3.115 -0.354 19.264 1.00 92.38 155 ALA A O 1
ATOM 1188 N N . ILE A 1 156 ? 1.007 0.045 18.610 1.00 92.06 156 ILE A N 1
ATOM 1189 C CA . ILE A 1 156 ? 0.432 -1.169 19.202 1.00 92.06 156 ILE A CA 1
ATOM 1190 C C . ILE A 1 156 ? 0.810 -2.418 18.387 1.00 92.06 156 ILE A C 1
ATOM 1192 O O . ILE A 1 156 ? 1.063 -3.475 18.963 1.00 92.06 156 ILE A O 1
ATOM 1196 N N . ALA A 1 157 ? 0.900 -2.304 17.058 1.00 92.19 157 ALA A N 1
ATOM 1197 C CA . ALA A 1 157 ? 1.210 -3.427 16.167 1.00 92.19 157 ALA A CA 1
ATOM 1198 C C . ALA A 1 157 ? 2.466 -4.245 16.566 1.00 92.19 157 ALA A C 1
ATOM 1200 O O . ALA A 1 157 ? 2.343 -5.464 16.710 1.00 92.19 157 ALA A O 1
ATOM 1201 N N . PRO A 1 158 ? 3.655 -3.647 16.793 1.00 91.88 158 PRO A N 1
ATOM 1202 C CA . PRO A 1 158 ? 4.831 -4.408 17.219 1.00 91.88 158 PRO A CA 1
ATOM 1203 C C . PRO A 1 158 ? 4.686 -5.006 18.625 1.00 91.88 158 PRO A C 1
ATOM 1205 O O . PRO A 1 158 ? 5.131 -6.129 18.850 1.00 91.88 158 PRO A O 1
ATOM 1208 N N . MET A 1 159 ? 4.026 -4.306 19.555 1.00 93.38 159 MET A N 1
ATOM 1209 C CA . MET A 1 159 ? 3.799 -4.804 20.919 1.00 93.38 159 MET A CA 1
ATOM 1210 C C . MET A 1 159 ? 2.959 -6.083 20.919 1.00 93.38 159 MET A C 1
ATOM 1212 O O . MET A 1 159 ? 3.290 -7.044 21.609 1.00 93.38 159 MET A O 1
ATOM 1216 N N . ILE A 1 160 ? 1.914 -6.120 20.089 1.00 89.94 160 ILE A N 1
ATOM 1217 C CA . ILE A 1 160 ? 1.076 -7.305 19.882 1.00 89.94 160 ILE A CA 1
ATOM 1218 C C . ILE A 1 160 ? 1.921 -8.490 19.395 1.00 89.94 160 ILE A C 1
ATOM 1220 O O . ILE A 1 160 ? 1.829 -9.575 19.964 1.00 89.94 160 ILE A O 1
ATOM 1224 N N . ILE A 1 161 ? 2.771 -8.289 18.381 1.00 90.56 161 ILE A N 1
ATOM 1225 C CA . ILE A 1 161 ? 3.621 -9.356 17.822 1.00 90.56 161 ILE A CA 1
ATOM 1226 C C . ILE A 1 161 ? 4.553 -9.931 18.892 1.00 90.56 161 ILE A C 1
ATOM 1228 O O . ILE A 1 161 ? 4.656 -11.148 19.014 1.00 90.56 161 ILE A O 1
ATOM 1232 N N . VAL A 1 162 ? 5.211 -9.073 19.677 1.00 90.94 162 VAL A N 1
ATOM 1233 C CA . VAL A 1 162 ? 6.132 -9.509 20.740 1.00 90.94 162 VAL A CA 1
ATOM 1234 C C . VAL A 1 162 ? 5.404 -10.335 21.798 1.00 90.94 162 VAL A C 1
ATOM 1236 O O . VAL A 1 162 ? 5.887 -11.402 22.170 1.00 90.94 162 VAL A O 1
ATOM 1239 N N . VAL A 1 163 ? 4.230 -9.881 22.246 1.00 90.56 163 VAL A N 1
ATOM 1240 C CA . VAL A 1 163 ? 3.432 -10.599 23.250 1.00 90.56 163 VAL A CA 1
ATOM 1241 C C . VAL A 1 163 ? 3.018 -11.973 22.727 1.00 90.56 163 VAL A C 1
ATOM 1243 O O . VAL A 1 163 ? 3.297 -12.977 23.378 1.00 90.56 163 VAL A O 1
ATOM 1246 N N . PHE A 1 164 ? 2.430 -12.049 21.531 1.00 88.69 164 PHE A N 1
ATOM 1247 C CA . PHE A 1 164 ? 1.985 -13.327 20.968 1.00 88.69 164 PHE A CA 1
ATOM 1248 C C . PHE A 1 164 ? 3.137 -14.277 20.612 1.00 88.69 164 PHE A C 1
ATOM 1250 O O . PHE A 1 164 ? 2.949 -15.485 20.687 1.00 88.69 164 PHE A O 1
ATOM 1257 N N . ASN A 1 165 ? 4.327 -13.760 20.291 1.00 87.75 165 ASN A N 1
ATOM 1258 C CA . ASN A 1 165 ? 5.520 -14.579 20.057 1.00 87.75 165 ASN A CA 1
ATOM 1259 C C . ASN A 1 165 ? 6.137 -15.142 21.351 1.00 87.75 165 ASN A C 1
ATOM 1261 O O . ASN A 1 165 ? 6.909 -16.084 21.288 1.00 87.75 165 ASN A O 1
ATOM 1265 N N . SER A 1 166 ? 5.841 -14.561 22.518 1.00 85.62 166 SER A N 1
ATOM 1266 C CA . SER A 1 166 ? 6.353 -15.046 23.815 1.00 85.62 166 SER A CA 1
ATOM 1267 C C . SER A 1 166 ? 5.475 -16.119 24.473 1.00 85.62 166 SER A C 1
ATOM 1269 O O . SER A 1 166 ? 5.896 -16.756 25.435 1.00 85.62 166 SER A O 1
ATOM 1271 N N . VAL A 1 167 ? 4.245 -16.287 23.980 1.00 77.00 167 VAL A N 1
ATOM 1272 C CA . VAL A 1 167 ? 3.231 -17.206 24.528 1.00 77.00 167 VAL A CA 1
ATOM 1273 C C . VAL A 1 167 ? 3.194 -18.546 23.767 1.00 77.00 167 VAL A C 1
ATOM 1275 O O . VAL A 1 167 ? 2.555 -19.488 24.234 1.00 77.00 167 VAL A O 1
ATOM 1278 N N . GLY A 1 168 ? 3.884 -18.653 22.626 1.00 54.88 168 GLY A N 1
ATOM 1279 C CA . GLY A 1 168 ? 4.055 -19.880 21.833 1.00 54.88 168 GLY A CA 1
ATOM 1280 C C . GLY A 1 168 ? 5.516 -20.285 21.719 1.00 54.88 168 GLY A C 1
ATOM 1281 O O . GLY A 1 168 ? 5.749 -21.479 21.436 1.00 54.88 168 GLY A O 1
#

pLDDT: mean 92.25, std 5.79, range [54.88, 98.44]

Secondary structure (DSSP, 8-state):
-HHHHHHHHHHHHHHHHHHHHHHHHHHHHHHHHHHHHTT---SS-STTTTTSS-HHHHHHHTGGGGTGGGS-SS-SS--HHHHHHHHHIIIIIS-TTSTT-HHHHHHHHHHHHHHHHHHHHHHHHHHHHHHHH-HHHHHHHHHHHHHHTTS-HHHHHHHHHHHHHH--

Foldseek 3Di:
DVVCPVVVVVVVVVVLVVLLVVLQLQQLLVLQVVCVVVVHDAPPPDSVVVPPDRSVVRCVRCVVSSVVSQVDPDGPRHRPVRVVVLLCCQDPVDDCCDPSHPNVVVCVVVVVVVVVVVVCVVVVVVLVVCLVVDVVSVVPVVVVVVVVVPDDPVNVVVVVVVVVVVVD

Sequence (168 aa):
MRRSFLPIIVVIAGLLAIWYAAVVPMNIKMALTAAERSGIAVTPVGAKERRDRSAMLLVVQNTFAIKDTFALERPRLPAPHQVATELWNSTINKKITSKRSLVFHGWITLSSTLLGFAIGTGLGILLAIGIVYNRAMDMSVMPWAIASQTIPILAIAPMIIVVFNSVG